Protein AF-A0A5C7PN26-F1 (afdb_monomer_lite)

Sequence (75 aa):
MKVTKLEIIVIDFNEIGEKDIADLIENARYPNRSISPSVISVESKGIGEWSDDHPLNNADTADEFARNLFGKKDV

Radius of gyration: 14.96 Å; chains: 1; bounding box: 32×24×38 Å

Secondary structure (DSSP, 8-state):
-EEEEEEEEEEESS---HHHHHHHHHT--S--TTEEEEEEEEEEEE--S--TTSGGGSHHHHHHHHHHHH-----

Foldseek 3Di:
DKDKDWDKDKDAPPCPDDVVVVVCVVVVPDDDPRIDIDTPDMDMDDDPDDDCPRLCVDPVRNVVVVCVRVDDDPD

Structure (mmCIF, N/CA/C/O backbone):
data_AF-A0A5C7PN26-F1
#
_entry.id   AF-A0A5C7PN26-F1
#
loop_
_atom_site.group_PDB
_atom_site.id
_atom_site.type_symbol
_atom_site.label_atom_id
_atom_site.label_alt_id
_atom_site.label_comp_id
_atom_site.label_asym_id
_atom_site.label_entity_id
_atom_site.label_seq_id
_atom_site.pdbx_PDB_ins_code
_atom_site.Cartn_x
_atom_site.Cartn_y
_atom_site.Cartn_z
_atom_site.occupancy
_atom_site.B_iso_or_equiv
_atom_site.auth_seq_id
_atom_site.auth_comp_id
_atom_site.auth_asym_id
_atom_site.auth_atom_id
_atom_site.pdbx_PDB_model_num
ATOM 1 N N . MET A 1 1 ? -4.841 -1.093 18.583 1.00 86.31 1 MET A N 1
ATOM 2 C CA . MET A 1 1 ? -3.985 -1.240 17.377 1.00 86.31 1 MET A CA 1
ATOM 3 C C . MET A 1 1 ? -4.418 -0.284 16.264 1.00 86.31 1 MET A C 1
ATOM 5 O O . MET A 1 1 ? -5.483 0.322 16.373 1.00 86.31 1 MET A O 1
ATOM 9 N N . LYS A 1 2 ? -3.586 -0.082 15.231 1.00 89.50 2 LYS A N 1
ATOM 10 C CA . LYS A 1 2 ? -3.874 0.809 14.091 1.00 89.50 2 LYS A CA 1
ATOM 11 C C . LYS A 1 2 ? -3.5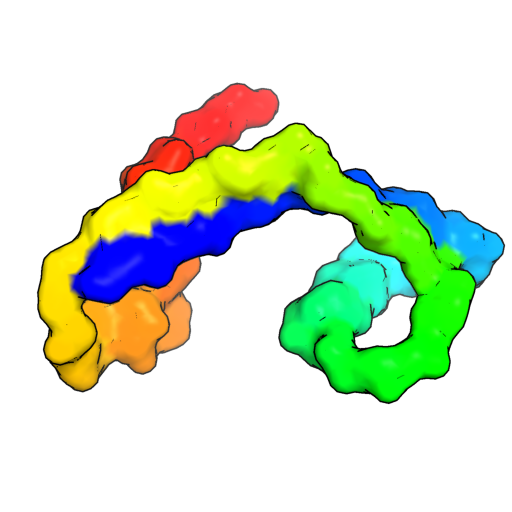79 0.104 12.769 1.00 89.50 2 LYS A C 1
ATOM 13 O O . LYS A 1 2 ? -2.629 -0.667 12.701 1.00 89.50 2 LYS A O 1
ATOM 18 N N . VAL A 1 3 ? -4.351 0.436 11.742 1.00 89.50 3 VAL A N 1
ATOM 19 C CA . VAL A 1 3 ? -4.064 0.104 10.339 1.00 89.50 3 VAL A CA 1
ATOM 20 C C . VAL A 1 3 ? -3.642 1.379 9.631 1.00 89.50 3 VAL A C 1
ATOM 22 O O . VAL A 1 3 ? -4.183 2.448 9.921 1.00 89.50 3 VAL A O 1
ATOM 25 N N . THR A 1 4 ? -2.693 1.268 8.706 1.00 88.88 4 THR A N 1
ATOM 26 C CA . THR A 1 4 ? -2.170 2.393 7.929 1.00 88.88 4 THR A CA 1
ATOM 27 C C . THR A 1 4 ? -2.388 2.133 6.446 1.00 88.88 4 THR A C 1
ATOM 29 O O . THR A 1 4 ? -1.929 1.120 5.929 1.00 88.88 4 THR A O 1
ATOM 32 N N . LYS A 1 5 ? -3.062 3.061 5.765 1.00 89.56 5 LYS A N 1
ATOM 33 C CA . LYS A 1 5 ? -3.124 3.135 4.307 1.00 89.56 5 LYS A CA 1
ATOM 34 C C . LYS A 1 5 ? -1.944 3.969 3.814 1.00 89.56 5 LYS A C 1
ATOM 36 O O . LYS A 1 5 ? -1.723 5.076 4.310 1.00 89.56 5 LYS A O 1
ATOM 41 N N . LEU A 1 6 ? -1.217 3.433 2.839 1.00 87.62 6 LEU A N 1
ATOM 42 C CA . LEU A 1 6 ? -0.143 4.123 2.133 1.00 87.62 6 LEU A CA 1
ATOM 43 C C . LEU A 1 6 ? -0.559 4.334 0.682 1.00 87.62 6 LEU A C 1
ATOM 45 O O . LEU A 1 6 ? -1.048 3.412 0.035 1.00 87.62 6 LEU A O 1
ATOM 49 N N . GLU A 1 7 ? -0.337 5.537 0.174 1.00 88.50 7 GLU A N 1
ATOM 50 C CA . GLU A 1 7 ? -0.384 5.825 -1.257 1.00 88.50 7 GLU A CA 1
ATOM 51 C C . GLU A 1 7 ? 1.051 6.000 -1.742 1.00 88.50 7 GLU A C 1
ATOM 53 O O . GLU A 1 7 ? 1.803 6.789 -1.162 1.00 88.50 7 GLU A O 1
ATOM 58 N N . ILE A 1 8 ? 1.448 5.249 -2.765 1.00 86.94 8 ILE A N 1
ATOM 59 C CA . ILE A 1 8 ? 2.829 5.202 -3.247 1.00 86.94 8 ILE A CA 1
ATOM 60 C C . ILE A 1 8 ? 2.886 5.449 -4.755 1.00 86.94 8 ILE A C 1
ATOM 62 O O . ILE A 1 8 ? 2.047 4.952 -5.499 1.00 86.94 8 ILE A O 1
ATOM 66 N N . ILE A 1 9 ? 3.899 6.190 -5.204 1.00 85.69 9 ILE A N 1
ATOM 67 C CA . ILE A 1 9 ? 4.315 6.226 -6.612 1.00 85.69 9 ILE A CA 1
ATOM 68 C C . ILE A 1 9 ? 5.479 5.268 -6.780 1.00 85.69 9 ILE A C 1
ATOM 70 O O . ILE A 1 9 ? 6.404 5.268 -5.967 1.00 85.69 9 ILE A O 1
ATOM 74 N N . VAL A 1 10 ? 5.457 4.507 -7.867 1.00 86.69 10 VAL A N 1
ATOM 75 C CA . VAL A 1 10 ? 6.580 3.679 -8.289 1.00 86.69 10 VAL A CA 1
ATOM 76 C C . VAL A 1 10 ? 7.012 4.102 -9.682 1.00 86.69 10 VAL A C 1
ATOM 78 O O . VAL A 1 10 ? 6.189 4.208 -10.586 1.00 86.69 10 VAL A O 1
ATOM 81 N N . ILE A 1 11 ? 8.314 4.331 -9.841 1.00 86.56 11 ILE A N 1
ATOM 82 C CA . ILE A 1 11 ? 8.943 4.475 -11.154 1.00 86.56 11 ILE A CA 1
ATOM 83 C C . ILE A 1 11 ? 9.562 3.128 -11.519 1.00 86.56 11 ILE A C 1
ATOM 85 O O . ILE A 1 11 ? 10.425 2.628 -10.790 1.00 86.56 11 ILE A O 1
ATOM 89 N N . ASP A 1 12 ? 9.102 2.563 -12.631 1.00 89.12 12 ASP A N 1
ATOM 90 C CA . ASP A 1 12 ? 9.618 1.329 -13.211 1.00 89.12 12 ASP A CA 1
ATOM 91 C C . ASP A 1 12 ? 10.691 1.652 -14.251 1.00 89.12 12 ASP A C 1
ATOM 93 O O . ASP A 1 12 ? 10.395 2.062 -15.371 1.00 89.12 12 ASP A O 1
ATOM 97 N N . PHE A 1 13 ? 11.955 1.503 -13.860 1.00 87.50 13 PHE A N 1
ATOM 98 C CA . PHE A 1 13 ? 13.081 1.799 -14.745 1.00 87.50 13 PHE A CA 1
ATOM 99 C C . PHE A 1 13 ? 13.393 0.664 -15.729 1.00 87.50 13 PHE A C 1
ATOM 101 O O . PHE A 1 13 ? 14.201 0.875 -16.630 1.00 87.50 13 PHE A O 1
ATOM 108 N N . ASN A 1 14 ? 12.796 -0.521 -15.552 1.00 89.19 14 ASN A N 1
ATOM 109 C CA . ASN A 1 14 ? 13.142 -1.735 -16.298 1.00 89.19 14 ASN A CA 1
ATOM 110 C C . ASN A 1 14 ? 11.943 -2.386 -17.012 1.00 89.19 14 ASN A C 1
ATOM 112 O O . ASN A 1 14 ? 12.089 -3.500 -17.507 1.00 89.19 14 ASN A O 1
ATOM 116 N N . GLU A 1 15 ? 10.790 -1.714 -17.063 1.00 90.44 15 GLU A N 1
ATOM 117 C CA . GLU A 1 15 ? 9.572 -2.170 -17.754 1.00 90.44 15 GLU A CA 1
ATOM 118 C C . GLU A 1 15 ? 9.068 -3.550 -17.282 1.00 90.44 15 GLU A C 1
ATOM 120 O O . GLU A 1 15 ? 8.590 -4.363 -18.072 1.00 90.44 15 GLU A O 1
ATOM 125 N N . ILE A 1 16 ? 9.170 -3.830 -15.980 1.00 89.25 16 ILE A N 1
ATOM 126 C CA . ILE A 1 16 ? 8.675 -5.079 -15.381 1.00 89.25 16 ILE A CA 1
ATOM 127 C C . ILE A 1 16 ? 7.138 -5.131 -15.295 1.00 89.25 16 ILE A C 1
ATOM 129 O O . ILE A 1 16 ? 6.563 -6.215 -15.269 1.00 89.25 16 ILE A O 1
ATOM 133 N N . GLY A 1 17 ? 6.462 -3.977 -15.291 1.00 88.75 17 GLY A N 1
ATOM 134 C CA . GLY A 1 17 ? 5.002 -3.882 -15.346 1.00 88.75 17 GLY A CA 1
ATOM 135 C C . GLY A 1 17 ? 4.279 -3.925 -13.991 1.00 88.75 17 GLY A C 1
ATOM 136 O O . GLY A 1 17 ? 4.796 -4.376 -12.973 1.00 88.75 17 GLY A O 1
ATOM 137 N N . GLU A 1 18 ? 3.036 -3.430 -13.979 1.00 88.44 18 GLU A N 1
ATOM 138 C CA . GLU A 1 18 ? 2.265 -3.115 -12.762 1.00 88.44 18 GLU A CA 1
ATOM 139 C C . GLU A 1 18 ? 2.009 -4.303 -11.823 1.00 88.44 18 GLU A C 1
ATOM 141 O O . GLU A 1 18 ? 2.066 -4.141 -10.604 1.00 88.44 18 GLU A O 1
ATOM 146 N N . LYS A 1 19 ? 1.766 -5.498 -12.374 1.00 87.75 19 LYS A N 1
ATOM 147 C CA . LYS A 1 19 ? 1.511 -6.706 -11.582 1.00 87.75 19 LYS A CA 1
ATOM 148 C C . LYS A 1 19 ? 2.762 -7.131 -10.816 1.00 87.75 19 LYS A C 1
ATOM 150 O O . LYS A 1 19 ? 2.706 -7.311 -9.605 1.00 87.75 19 LYS A O 1
ATOM 155 N N . ASP A 1 20 ? 3.888 -7.224 -11.516 1.00 85.94 20 ASP A N 1
ATOM 156 C CA . ASP A 1 20 ? 5.158 -7.628 -10.917 1.00 85.94 20 ASP A CA 1
ATOM 157 C C . ASP A 1 20 ? 5.662 -6.556 -9.932 1.00 85.94 20 ASP A C 1
ATOM 159 O O . ASP A 1 20 ? 6.265 -6.884 -8.913 1.00 85.94 20 ASP A O 1
ATOM 163 N N . ILE A 1 21 ? 5.359 -5.272 -10.172 1.00 85.69 21 ILE A N 1
ATOM 164 C CA . ILE A 1 21 ? 5.597 -4.179 -9.213 1.00 85.69 21 ILE A CA 1
ATOM 165 C C . ILE A 1 21 ? 4.794 -4.380 -7.922 1.00 85.69 21 ILE A C 1
ATOM 167 O O . ILE A 1 21 ? 5.363 -4.245 -6.837 1.00 85.69 21 ILE A O 1
ATOM 171 N N . ALA A 1 22 ? 3.495 -4.686 -8.019 1.00 82.81 22 ALA A N 1
ATOM 172 C CA . ALA A 1 22 ? 2.649 -4.941 -6.852 1.00 82.81 22 ALA A CA 1
ATOM 173 C C . ALA A 1 22 ? 3.165 -6.148 -6.059 1.00 82.81 22 ALA A C 1
ATOM 175 O O . ALA A 1 22 ? 3.419 -6.025 -4.859 1.00 82.81 22 ALA A O 1
ATOM 176 N N . ASP A 1 23 ? 3.454 -7.254 -6.751 1.00 81.69 23 ASP A N 1
ATOM 177 C CA . ASP A 1 23 ? 4.026 -8.457 -6.149 1.00 81.69 23 ASP A CA 1
ATOM 178 C C . ASP A 1 23 ? 5.365 -8.150 -5.452 1.00 81.69 23 ASP A C 1
ATOM 180 O O . ASP A 1 23 ? 5.599 -8.614 -4.336 1.00 81.69 23 ASP A O 1
ATOM 184 N N . LEU A 1 24 ? 6.243 -7.335 -6.052 1.00 80.12 24 LEU A 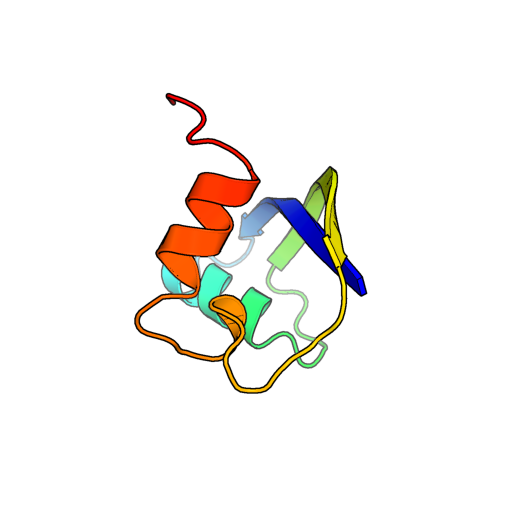N 1
ATOM 185 C CA . LEU A 1 24 ? 7.516 -6.925 -5.443 1.00 80.12 24 LEU A CA 1
ATOM 186 C C . LEU A 1 24 ? 7.340 -6.057 -4.194 1.00 80.12 24 LEU A C 1
ATOM 188 O O . LEU A 1 24 ? 8.139 -6.180 -3.266 1.00 80.12 24 LEU A O 1
ATOM 192 N N . ILE A 1 25 ? 6.341 -5.174 -4.161 1.00 81.25 25 ILE A N 1
ATOM 193 C CA . ILE A 1 25 ? 6.055 -4.320 -3.000 1.00 81.25 25 ILE A CA 1
ATOM 194 C C . ILE A 1 25 ? 5.462 -5.147 -1.861 1.00 81.25 25 ILE A C 1
ATOM 196 O O . ILE A 1 25 ? 5.906 -5.019 -0.719 1.00 81.25 25 ILE A O 1
ATOM 200 N N . GLU A 1 26 ? 4.499 -6.015 -2.164 1.00 74.56 26 GLU A N 1
ATOM 201 C CA . GLU A 1 26 ? 3.868 -6.906 -1.187 1.00 74.56 26 GLU A CA 1
ATOM 202 C C . GLU A 1 26 ? 4.869 -7.913 -0.614 1.00 74.56 26 GLU A C 1
ATOM 204 O O . GLU A 1 26 ? 4.862 -8.207 0.583 1.00 74.56 26 GLU A O 1
ATOM 209 N N . ASN A 1 27 ? 5.791 -8.388 -1.453 1.00 68.69 27 ASN A N 1
ATOM 210 C CA . ASN A 1 27 ? 6.814 -9.358 -1.081 1.00 68.69 27 ASN A CA 1
ATOM 211 C C . ASN A 1 27 ? 8.187 -8.725 -0.833 1.00 68.69 27 ASN A C 1
ATOM 213 O O . ASN A 1 27 ? 9.184 -9.450 -0.890 1.00 68.69 27 ASN A O 1
ATOM 217 N N . ALA A 1 28 ? 8.262 -7.414 -0.555 1.00 63.16 28 ALA A N 1
ATOM 218 C CA . ALA A 1 28 ? 9.505 -6.654 -0.401 1.00 63.16 28 ALA A CA 1
ATOM 219 C C . ALA A 1 28 ? 10.398 -7.186 0.741 1.00 63.16 28 ALA A C 1
ATOM 221 O O . ALA A 1 28 ? 10.493 -6.631 1.834 1.00 63.16 28 ALA A O 1
ATOM 222 N N . ARG A 1 29 ? 11.124 -8.266 0.458 1.00 52.06 29 ARG A N 1
ATOM 223 C CA . ARG A 1 29 ? 12.319 -8.729 1.154 1.00 52.06 29 ARG A CA 1
ATOM 224 C C . ARG A 1 29 ? 13.500 -8.182 0.343 1.00 52.06 29 ARG A C 1
ATOM 226 O O . ARG A 1 29 ? 13.887 -8.794 -0.638 1.00 52.06 29 ARG A O 1
ATOM 233 N N . TYR A 1 30 ? 13.979 -6.983 0.687 1.00 48.34 30 TYR A N 1
ATOM 234 C CA . TYR A 1 30 ? 15.211 -6.300 0.209 1.00 48.34 30 TYR A CA 1
ATOM 235 C C . TYR A 1 30 ? 16.284 -7.169 -0.519 1.00 48.34 30 TYR A C 1
ATOM 237 O O . TYR A 1 30 ? 16.513 -8.292 -0.069 1.00 48.34 30 TYR A O 1
ATOM 245 N N . PRO A 1 31 ? 17.155 -6.633 -1.422 1.00 53.47 31 PRO A N 1
ATOM 246 C CA . PRO A 1 31 ? 17.091 -5.426 -2.260 1.00 53.47 31 PRO A CA 1
ATOM 247 C C . PRO A 1 31 ? 17.364 -5.705 -3.761 1.00 53.47 31 PRO A C 1
ATOM 249 O O . PRO A 1 31 ? 18.463 -6.104 -4.150 1.00 53.47 31 PRO A O 1
ATOM 252 N N . ASN A 1 32 ? 16.435 -5.338 -4.637 1.00 56.28 32 ASN A N 1
ATOM 253 C CA . ASN A 1 32 ? 16.687 -5.084 -6.058 1.00 56.28 32 ASN A CA 1
ATOM 254 C C . ASN A 1 32 ? 16.379 -3.604 -6.361 1.00 56.28 32 ASN A C 1
ATOM 256 O O . ASN A 1 32 ? 15.363 -3.068 -5.934 1.00 56.28 32 ASN A O 1
ATOM 260 N N . ARG A 1 33 ? 17.276 -2.904 -7.074 1.00 61.09 33 ARG A N 1
ATOM 261 C CA . ARG A 1 33 ? 17.121 -1.471 -7.428 1.00 61.09 33 ARG A CA 1
ATOM 262 C C . ARG A 1 33 ? 16.224 -1.251 -8.658 1.00 61.09 33 ARG A C 1
ATOM 264 O O . ARG A 1 33 ? 16.371 -0.248 -9.346 1.00 61.09 33 ARG A O 1
ATOM 271 N N . SER A 1 34 ? 15.349 -2.204 -8.973 1.00 68.75 34 SER A N 1
ATOM 272 C CA . SER A 1 34 ? 14.556 -2.178 -10.209 1.00 68.75 34 SER A CA 1
ATOM 273 C C . SER A 1 34 ? 13.398 -1.186 -10.158 1.00 68.75 34 SER A C 1
ATOM 275 O O . SER A 1 34 ? 12.955 -0.718 -11.200 1.00 68.75 34 SER A O 1
ATOM 277 N N . ILE A 1 35 ? 12.942 -0.840 -8.953 1.00 75.69 35 ILE A N 1
ATOM 278 C CA . ILE A 1 35 ? 11.859 0.110 -8.722 1.00 75.69 35 ILE A CA 1
ATOM 279 C C . ILE A 1 35 ? 12.261 1.142 -7.669 1.00 75.69 35 ILE A C 1
ATOM 281 O O . ILE A 1 35 ? 13.068 0.864 -6.780 1.00 75.69 35 ILE A O 1
ATOM 285 N N . SER A 1 36 ? 11.677 2.336 -7.761 1.00 75.69 36 SER A N 1
ATOM 286 C CA . SER A 1 36 ? 11.863 3.417 -6.787 1.00 75.69 36 SER A CA 1
ATOM 287 C C . SER A 1 36 ? 10.512 3.824 -6.190 1.00 75.69 36 SER A C 1
ATOM 289 O O . SER A 1 36 ? 9.874 4.731 -6.731 1.00 75.69 36 SER A O 1
ATOM 291 N N . PRO A 1 37 ? 10.041 3.164 -5.112 1.00 81.62 37 PRO A N 1
ATOM 292 C CA . PRO A 1 37 ? 8.803 3.548 -4.447 1.00 81.62 37 PRO A C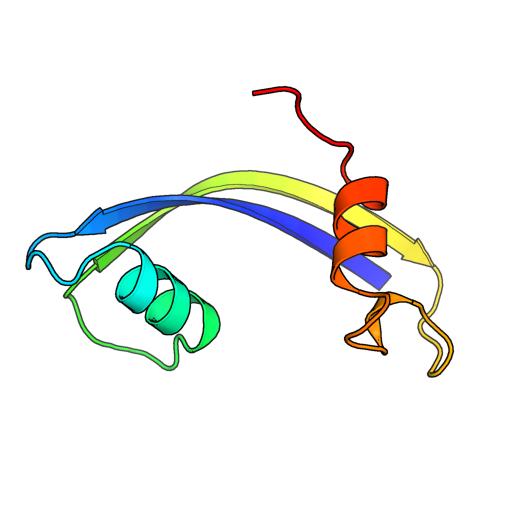A 1
ATOM 293 C C . PRO A 1 37 ? 8.980 4.862 -3.672 1.00 81.62 37 PRO A C 1
ATOM 295 O O . PRO A 1 37 ? 10.029 5.128 -3.087 1.00 81.62 37 PRO A O 1
ATOM 298 N N . SER A 1 38 ? 7.946 5.697 -3.641 1.00 80.19 38 SER A N 1
ATOM 299 C CA . SER A 1 38 ? 7.881 6.922 -2.836 1.00 80.19 38 SER A CA 1
ATOM 300 C C . SER A 1 38 ? 6.490 7.075 -2.236 1.00 80.19 38 SER A C 1
ATOM 302 O O . SER A 1 38 ? 5.501 7.052 -2.963 1.00 80.19 38 SER A O 1
ATOM 304 N N . VAL A 1 39 ? 6.407 7.230 -0.913 1.00 84.88 39 VAL A N 1
ATOM 305 C CA . VAL A 1 39 ? 5.136 7.426 -0.199 1.00 84.88 39 VAL A CA 1
ATOM 306 C C . VAL A 1 39 ? 4.648 8.860 -0.403 1.00 84.88 39 VAL A C 1
ATOM 308 O O . VAL A 1 39 ? 5.342 9.804 -0.036 1.00 84.88 39 VAL A O 1
ATOM 311 N N . ILE A 1 40 ? 3.451 9.015 -0.970 1.00 88.25 40 ILE A N 1
ATOM 312 C CA . ILE A 1 40 ? 2.791 10.308 -1.204 1.00 88.25 40 ILE A CA 1
ATOM 313 C C . ILE A 1 40 ? 1.927 10.699 -0.006 1.00 88.25 40 ILE A C 1
ATOM 315 O O . ILE A 1 40 ? 1.914 11.858 0.405 1.00 88.25 40 ILE A O 1
ATOM 319 N N . SER A 1 41 ? 1.173 9.741 0.540 1.00 87.69 41 SER A N 1
ATOM 320 C CA . SER A 1 41 ? 0.247 9.987 1.641 1.00 87.69 41 SER A CA 1
ATOM 321 C C . SER A 1 41 ? 0.202 8.817 2.619 1.00 87.69 41 SER A C 1
ATOM 323 O O . SER A 1 41 ? 0.400 7.654 2.257 1.00 87.69 41 SER A O 1
ATOM 325 N N . VAL A 1 42 ? -0.024 9.155 3.889 1.00 90.62 42 VAL A N 1
ATOM 326 C CA . VAL A 1 42 ? -0.136 8.209 4.998 1.00 90.62 42 VAL A CA 1
ATOM 327 C C . VAL A 1 42 ? -1.388 8.554 5.785 1.00 90.62 42 VAL A C 1
ATOM 329 O O . VAL A 1 42 ? 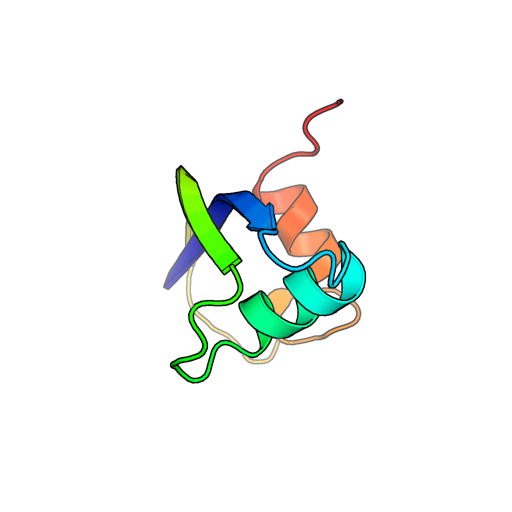-1.536 9.675 6.268 1.00 90.62 42 VAL A O 1
ATOM 332 N N . GLU A 1 43 ? -2.278 7.582 5.945 1.00 92.62 43 GLU A N 1
ATOM 333 C CA . GLU A 1 43 ? -3.475 7.715 6.770 1.00 92.62 43 GLU A CA 1
ATOM 334 C C . GLU A 1 43 ? -3.567 6.513 7.709 1.00 92.62 43 GLU A C 1
ATOM 336 O O . GLU A 1 43 ? -3.530 5.371 7.258 1.00 92.62 43 GLU A O 1
ATOM 341 N N . SER A 1 44 ? -3.709 6.746 9.016 1.00 94.00 44 SER A N 1
ATOM 342 C CA . SER A 1 44 ? -3.849 5.669 10.002 1.00 94.00 44 SER A CA 1
ATOM 343 C C . SER A 1 44 ? -5.180 5.760 10.735 1.00 94.00 44 SER A C 1
ATOM 345 O O . SER A 1 44 ? -5.554 6.831 11.212 1.00 94.00 44 SER A O 1
ATOM 347 N N . LYS A 1 45 ? -5.858 4.621 10.904 1.00 92.50 45 LYS A N 1
ATOM 348 C CA . LYS A 1 45 ? -7.102 4.510 11.679 1.00 92.50 45 LYS A CA 1
ATOM 349 C C . LYS A 1 45 ? -6.965 3.466 12.782 1.00 92.50 45 LYS A C 1
ATOM 351 O O . LYS A 1 45 ? -6.314 2.436 12.606 1.00 92.50 45 LYS A O 1
ATOM 356 N N . GLY A 1 46 ? -7.528 3.769 13.950 1.00 94.19 46 GLY A N 1
ATOM 357 C CA . GLY A 1 46 ? -7.578 2.829 15.069 1.00 94.19 46 GLY A CA 1
ATOM 358 C C . GLY A 1 46 ? -8.582 1.711 14.797 1.00 94.19 46 GLY A C 1
ATOM 359 O O . GLY A 1 46 ? -9.654 1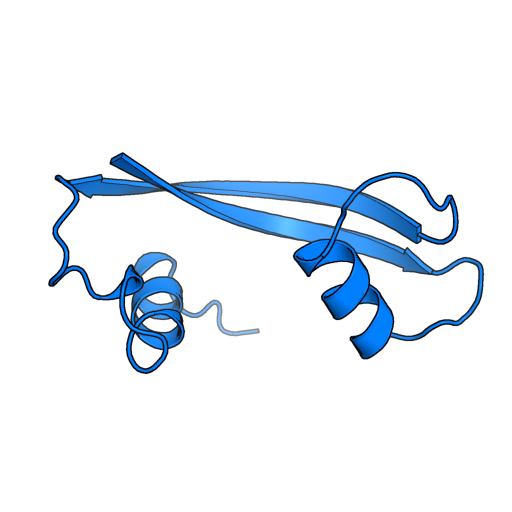.984 14.270 1.00 94.19 46 GLY A O 1
ATOM 360 N N . ILE A 1 47 ? -8.234 0.479 15.173 1.00 94.38 47 ILE A N 1
ATOM 361 C CA . ILE A 1 47 ? -9.088 -0.716 15.004 1.00 94.38 47 ILE A CA 1
ATOM 362 C C . ILE A 1 47 ? -9.474 -1.374 16.339 1.00 94.38 47 ILE A C 1
ATOM 364 O O . ILE A 1 47 ? -9.953 -2.498 16.365 1.00 94.38 47 ILE A O 1
ATOM 368 N N . GLY A 1 48 ? -9.251 -0.688 17.465 1.00 91.94 48 GLY A N 1
ATOM 369 C CA . GLY A 1 48 ? -9.465 -1.272 18.792 1.00 91.94 48 GLY A CA 1
ATOM 370 C C . GLY A 1 48 ? -8.449 -2.372 19.114 1.00 91.94 48 GLY A C 1
ATOM 371 O O . GLY A 1 48 ? -7.275 -2.253 18.742 1.00 91.94 48 GLY A O 1
ATOM 372 N N . GLU A 1 49 ? -8.892 -3.402 19.828 1.00 93.25 49 GLU A N 1
ATOM 373 C CA . GLU A 1 49 ? -8.085 -4.567 20.207 1.00 93.25 49 GLU A CA 1
ATOM 374 C C . GLU A 1 49 ? -8.134 -5.658 19.130 1.00 93.25 49 GLU A C 1
ATOM 376 O O . GLU A 1 49 ? -9.120 -5.788 18.406 1.00 93.25 49 GLU A O 1
ATOM 381 N N . TRP A 1 50 ? -7.061 -6.442 19.017 1.00 92.56 50 TRP A N 1
ATOM 382 C CA . TRP A 1 50 ? -7.015 -7.566 18.082 1.00 92.56 50 TRP A CA 1
ATOM 383 C C . TRP A 1 50 ? -7.777 -8.780 18.621 1.00 92.56 50 TRP A C 1
ATOM 385 O O . TRP A 1 50 ? -7.747 -9.055 19.819 1.00 92.56 50 TRP A O 1
ATOM 395 N N . SER A 1 51 ? -8.420 -9.516 17.717 1.00 92.62 51 SER A N 1
ATOM 396 C CA . SER A 1 51 ? -9.092 -10.794 17.966 1.00 92.62 51 SER A CA 1
ATOM 397 C C . SER A 1 51 ? -8.921 -11.688 16.739 1.00 92.62 51 SER A C 1
ATOM 399 O O . SER A 1 51 ? -8.846 -11.172 15.622 1.00 92.62 51 SER A O 1
ATOM 401 N N . ASP A 1 52 ? -8.917 -13.008 16.920 1.00 95.06 52 ASP A N 1
ATOM 402 C CA . ASP A 1 52 ? -8.909 -13.959 15.800 1.00 95.06 52 ASP A CA 1
ATOM 403 C C . ASP A 1 52 ? -10.179 -13.841 14.935 1.00 95.06 52 ASP A C 1
ATOM 405 O O . ASP A 1 52 ? -10.141 -14.128 13.740 1.00 95.06 52 ASP A O 1
ATOM 409 N N . ASP A 1 53 ? -11.270 -13.319 15.505 1.00 95.00 53 ASP A N 1
ATOM 410 C CA . ASP A 1 53 ? -12.520 -13.014 14.796 1.00 95.00 53 ASP A CA 1
ATOM 411 C C . ASP A 1 53 ? -12.500 -11.645 14.083 1.00 95.00 53 ASP A C 1
ATOM 413 O O . ASP A 1 53 ? -13.503 -11.219 13.506 1.00 95.00 53 ASP A O 1
ATOM 417 N N . HIS A 1 54 ? -11.393 -10.894 14.150 1.00 94.75 54 HIS A N 1
ATOM 418 C CA . HIS A 1 54 ? -11.314 -9.570 13.534 1.00 94.75 54 HIS A CA 1
ATOM 419 C C . HIS A 1 54 ? -11.428 -9.685 11.997 1.00 94.75 54 HIS A C 1
ATOM 421 O O . HIS A 1 54 ? -10.741 -10.517 11.408 1.00 94.75 54 HIS A O 1
ATOM 427 N N . PRO A 1 55 ? -12.193 -8.819 11.297 1.00 93.94 55 PRO A N 1
ATOM 428 C CA . PRO A 1 55 ? -12.403 -8.935 9.844 1.00 93.94 55 PRO A CA 1
ATOM 429 C C . PRO A 1 55 ? -11.127 -8.905 8.989 1.00 93.94 55 PRO A C 1
ATOM 431 O O . PRO A 1 55 ? -11.104 -9.420 7.878 1.00 93.94 55 PRO A O 1
ATOM 434 N N . LEU A 1 56 ? -10.045 -8.315 9.500 1.00 92.94 56 LEU A N 1
ATOM 435 C CA . LEU A 1 56 ? -8.727 -8.328 8.844 1.00 92.94 56 LEU A CA 1
ATOM 436 C C . LEU A 1 56 ? -7.976 -9.664 8.960 1.00 92.94 56 LEU A C 1
ATOM 438 O O . LEU A 1 56 ? -6.956 -9.826 8.300 1.00 92.94 56 LEU A O 1
ATOM 442 N N . ASN A 1 57 ? -8.432 -10.592 9.802 1.00 93.62 57 ASN A N 1
ATOM 443 C CA . ASN A 1 57 ? -7.803 -11.900 9.994 1.00 93.62 57 ASN A CA 1
ATOM 444 C C . ASN A 1 57 ? -8.294 -12.953 8.983 1.00 93.62 57 ASN A C 1
ATOM 446 O O . ASN A 1 57 ? -7.740 -14.046 8.906 1.00 93.62 57 ASN A O 1
ATOM 450 N N . ASN A 1 58 ? -9.326 -12.636 8.198 1.00 90.81 58 ASN A N 1
ATOM 451 C CA . ASN A 1 58 ? -9.872 -13.521 7.177 1.00 90.81 58 ASN A CA 1
ATOM 452 C C . ASN A 1 58 ? -9.739 -12.870 5.790 1.00 90.81 58 ASN A C 1
ATOM 454 O O . ASN A 1 58 ? -10.175 -11.737 5.586 1.00 90.81 58 ASN A O 1
ATOM 458 N N . ALA A 1 59 ? -9.144 -13.600 4.842 1.00 87.62 59 ALA A N 1
ATOM 459 C CA . ALA A 1 59 ? -8.918 -13.147 3.470 1.00 87.62 59 ALA A CA 1
ATOM 460 C C . ALA A 1 59 ? -10.212 -12.728 2.751 1.00 87.62 59 ALA A C 1
ATOM 462 O O . ALA A 1 59 ? -10.186 -11.775 1.975 1.00 87.62 59 ALA A O 1
ATOM 463 N N . ASP A 1 60 ? -11.339 -13.375 3.062 1.00 92.75 60 ASP A N 1
ATOM 464 C CA . ASP A 1 60 ? -12.638 -13.083 2.448 1.00 92.75 60 ASP A CA 1
ATOM 465 C C . ASP A 1 60 ? -13.219 -11.737 2.912 1.00 92.75 60 ASP A C 1
ATOM 467 O O . ASP A 1 60 ? -14.012 -11.125 2.201 1.00 92.75 60 ASP A O 1
ATOM 471 N N . THR A 1 61 ? -12.833 -11.258 4.101 1.00 91.81 61 THR A N 1
ATOM 472 C CA . THR A 1 61 ? -13.389 -10.037 4.713 1.00 91.81 61 THR A CA 1
ATOM 473 C C . THR A 1 61 ? -12.388 -8.887 4.819 1.00 91.81 61 THR A C 1
ATOM 475 O O . THR A 1 61 ? -12.790 -7.739 5.022 1.00 91.81 61 THR A O 1
ATOM 478 N N . ALA A 1 62 ? -11.088 -9.163 4.683 1.00 90.69 62 ALA A N 1
ATOM 479 C CA . ALA A 1 62 ? -10.031 -8.189 4.934 1.00 90.69 62 ALA A CA 1
ATOM 480 C C . ALA A 1 62 ? -10.034 -7.025 3.931 1.00 90.69 62 ALA A C 1
ATOM 482 O O . ALA A 1 62 ? -9.951 -5.868 4.351 1.00 90.69 62 ALA A O 1
ATOM 483 N N . ASP A 1 63 ? -10.160 -7.311 2.628 1.00 88.31 63 ASP A N 1
ATOM 484 C CA . ASP A 1 63 ? -10.161 -6.279 1.578 1.00 88.31 63 ASP A CA 1
ATOM 485 C C . ASP A 1 63 ? -11.369 -5.343 1.720 1.00 88.31 63 ASP A C 1
ATOM 487 O O . ASP A 1 63 ? -11.211 -4.120 1.775 1.00 88.31 63 ASP A O 1
ATOM 491 N N . GLU A 1 64 ? -12.572 -5.901 1.881 1.00 91.56 64 GLU A N 1
ATOM 492 C CA . GLU A 1 64 ? -13.790 -5.109 2.058 1.00 91.56 64 GLU A CA 1
ATOM 493 C C . GLU A 1 64 ? -13.713 -4.240 3.321 1.00 91.56 64 GLU A C 1
ATOM 495 O O . GLU A 1 64 ? -13.984 -3.035 3.270 1.00 91.56 64 GLU A O 1
ATOM 500 N N . PHE A 1 65 ? -13.289 -4.820 4.450 1.00 93.00 65 PHE A N 1
ATOM 501 C CA . PHE A 1 65 ? -13.134 -4.077 5.696 1.00 93.00 65 PHE A CA 1
ATOM 502 C C . PHE A 1 65 ? -12.132 -2.928 5.545 1.00 93.00 65 PHE A C 1
ATOM 504 O O . PHE A 1 65 ? -12.426 -1.806 5.961 1.00 93.00 65 PHE A O 1
ATOM 511 N N . ALA A 1 66 ? -10.973 -3.167 4.922 1.00 90.25 66 ALA A N 1
ATOM 512 C CA . ALA A 1 66 ? -9.966 -2.134 4.697 1.00 90.25 66 ALA A CA 1
ATOM 513 C C . ALA A 1 66 ? -10.492 -1.002 3.794 1.00 90.25 66 ALA A C 1
ATOM 515 O O . ALA A 1 66 ? -10.316 0.177 4.118 1.00 90.25 66 ALA A O 1
ATOM 516 N N . ARG A 1 67 ? -11.197 -1.327 2.702 1.00 89.12 67 ARG A N 1
ATOM 517 C CA . ARG A 1 67 ? -11.815 -0.326 1.810 1.00 89.12 67 ARG A CA 1
ATOM 518 C C . ARG A 1 67 ? -12.869 0.510 2.528 1.00 89.12 67 ARG A C 1
ATOM 520 O O . ARG A 1 67 ? -12.879 1.732 2.386 1.00 89.12 67 ARG A O 1
ATOM 527 N N . ASN A 1 68 ? -13.719 -0.125 3.332 1.00 91.06 68 ASN A N 1
ATOM 528 C CA . ASN A 1 68 ? -14.733 0.565 4.128 1.00 91.06 68 ASN A CA 1
ATOM 529 C C . ASN A 1 68 ? -14.094 1.447 5.209 1.00 91.06 68 ASN A C 1
ATOM 531 O O . ASN A 1 68 ? -14.527 2.580 5.418 1.00 91.06 68 ASN A O 1
ATOM 535 N N . LEU A 1 69 ? -13.019 0.970 5.845 1.00 91.81 69 LEU A N 1
ATOM 536 C CA . LEU A 1 69 ? -12.302 1.700 6.886 1.00 91.81 69 LEU A CA 1
ATOM 537 C C . LEU A 1 69 ? -11.752 3.031 6.364 1.00 91.81 69 LEU A C 1
ATOM 539 O O . LEU A 1 69 ? -11.862 4.043 7.054 1.00 91.81 69 LEU A O 1
ATOM 543 N N . PHE A 1 70 ? -11.190 3.068 5.156 1.00 90.25 70 PHE A N 1
ATOM 544 C CA . PHE A 1 70 ? -10.582 4.276 4.583 1.00 90.25 70 PHE A CA 1
ATOM 545 C C . PHE A 1 70 ? -11.481 5.056 3.612 1.00 90.25 70 PHE A C 1
ATOM 547 O O . PHE A 1 70 ? -11.074 6.131 3.170 1.00 90.25 70 PHE A O 1
ATOM 554 N N . GLY A 1 71 ? -12.697 4.565 3.352 1.00 82.94 71 GLY A N 1
ATOM 555 C CA . GLY A 1 71 ? -13.631 5.108 2.366 1.00 82.94 71 GLY A CA 1
ATOM 556 C C . GLY A 1 71 ? -13.188 4.810 0.928 1.00 82.94 71 GLY A C 1
ATOM 557 O O . GLY A 1 71 ? -12.004 4.906 0.596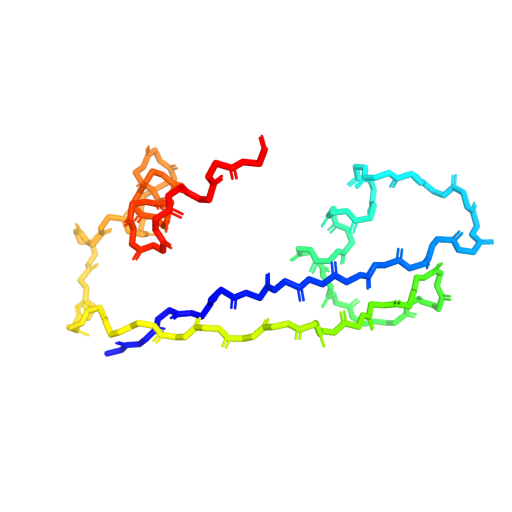 1.00 82.94 71 GLY A O 1
ATOM 558 N N . LYS A 1 72 ? -14.135 4.480 0.040 1.00 59.88 72 LYS A N 1
ATOM 559 C CA . LYS A 1 72 ? -13.872 4.524 -1.404 1.00 59.88 72 LYS A CA 1
ATOM 560 C C . LYS A 1 72 ? -13.634 5.991 -1.773 1.00 59.88 72 LYS A C 1
ATOM 562 O O . LYS A 1 72 ? -14.551 6.798 -1.670 1.00 59.88 72 LYS A O 1
ATOM 567 N N . LYS A 1 73 ? -12.407 6.354 -2.163 1.00 53.00 73 LYS A N 1
ATOM 568 C CA . LYS A 1 73 ? -12.224 7.546 -2.998 1.00 53.00 73 LYS A CA 1
ATOM 569 C C . LYS A 1 73 ? -12.870 7.196 -4.334 1.00 53.00 73 LYS A C 1
ATOM 571 O O . LYS A 1 73 ? -12.404 6.266 -4.988 1.00 53.00 73 LYS A O 1
ATOM 576 N N . ASP A 1 74 ? -13.947 7.885 -4.688 1.00 46.31 74 ASP A N 1
ATOM 577 C CA . ASP A 1 74 ? -14.382 7.951 -6.079 1.00 46.31 74 ASP A CA 1
ATOM 578 C C . ASP A 1 74 ? -13.200 8.540 -6.865 1.00 46.31 74 ASP A C 1
ATOM 580 O O . ASP A 1 74 ? -12.767 9.661 -6.581 1.00 46.31 74 ASP A O 1
ATOM 584 N N . VAL A 1 75 ? -12.599 7.729 -7.739 1.00 42.88 75 VAL A N 1
ATOM 585 C CA . VAL A 1 75 ? -11.571 8.162 -8.696 1.00 42.88 75 VAL A CA 1
ATOM 586 C C . VAL A 1 75 ? -12.258 8.422 -10.022 1.00 42.88 75 VAL A C 1
ATOM 588 O O . VAL A 1 75 ? -13.012 7.521 -10.456 1.00 42.88 75 VAL A O 1
#

pLDDT: mean 83.36, std 13.05, range [42.88, 95.06]